Protein AF-A0A074JDD4-F1 (afdb_monomer_lite)

InterPro domains:
  IPR016989 ATP synthase protein I, alphaproteobacterial [PIRSF032126] (1-62)
  IPR032820 Putative F0F1-ATPase subunit, Ca2+/Mg2+ transporter [PF09527] (2-47)

Radius of gyration: 22.77 Å; chains: 1; bounding box: 53×12×60 Å

Organism: NCBI:txid1353528

pLDDT: mean 90.85, std 6.41, range [67.06, 97.69]

Sequence (75 aa):
MVVEMVSGLGIGFGIGLGLDALFGTMPIFMVLFTMLGFAAGVKVMLRSAKEMNEDRAAEQAETLSVADEEDDRRD

Structure (mmCIF, N/CA/C/O backbone):
data_AF-A0A074JDD4-F1
#
_entry.id   AF-A0A074JDD4-F1
#
loop_
_atom_site.group_PDB
_atom_site.id
_atom_site.type_symbol
_atom_site.label_atom_id
_atom_site.label_alt_id
_atom_site.label_comp_id
_atom_site.label_asym_id
_atom_site.label_entity_id
_atom_site.label_seq_id
_atom_site.pdbx_PDB_ins_code
_atom_site.Cartn_x
_atom_site.Cartn_y
_atom_site.Cartn_z
_atom_site.occupancy
_atom_site.B_iso_or_equiv
_atom_site.auth_seq_id
_atom_site.auth_comp_id
_atom_site.auth_asym_id
_atom_site.auth_atom_id
_atom_site.pdbx_PDB_model_num
ATOM 1 N N . MET A 1 1 ? 8.779 2.900 -3.335 1.00 81.62 1 MET A N 1
ATOM 2 C CA . MET A 1 1 ? 8.293 1.558 -2.936 1.00 81.62 1 MET A CA 1
ATOM 3 C C . MET A 1 1 ? 7.916 1.439 -1.455 1.00 81.62 1 MET A C 1
ATOM 5 O O . MET A 1 1 ? 6.904 0.816 -1.152 1.00 81.62 1 MET A O 1
ATOM 9 N N . VAL A 1 2 ? 8.685 2.005 -0.510 1.00 88.56 2 VAL A N 1
ATOM 10 C CA . VAL A 1 2 ? 8.360 1.898 0.932 1.00 88.56 2 VAL A CA 1
ATOM 11 C C . VAL A 1 2 ? 7.116 2.706 1.308 1.00 88.56 2 VAL A C 1
ATOM 13 O O . VAL A 1 2 ? 6.280 2.231 2.072 1.00 88.56 2 VAL A O 1
ATOM 16 N N . VAL A 1 3 ? 6.966 3.910 0.752 1.00 93.88 3 VAL A N 1
ATOM 17 C CA . VAL A 1 3 ? 5.841 4.805 1.061 1.00 93.88 3 VAL A CA 1
ATOM 18 C C . VAL A 1 3 ? 4.518 4.176 0.635 1.00 93.88 3 VAL A C 1
ATOM 20 O O . VAL A 1 3 ? 3.516 4.339 1.313 1.00 93.88 3 VAL A O 1
ATOM 23 N N . GLU A 1 4 ? 4.512 3.400 -0.437 1.00 92.50 4 GLU A N 1
ATOM 24 C CA . GLU A 1 4 ? 3.357 2.704 -0.994 1.00 92.50 4 GLU A CA 1
ATOM 25 C C . GLU A 1 4 ? 2.892 1.571 -0.068 1.00 92.50 4 GLU A C 1
ATOM 27 O O . GLU A 1 4 ? 1.699 1.454 0.208 1.00 92.50 4 GLU A O 1
ATOM 32 N N . MET A 1 5 ? 3.826 0.791 0.496 1.00 94.25 5 MET A N 1
ATOM 33 C CA . MET A 1 5 ? 3.493 -0.205 1.527 1.00 94.25 5 MET A CA 1
ATOM 34 C C . MET A 1 5 ? 2.986 0.453 2.807 1.00 94.25 5 MET A C 1
ATOM 36 O O . MET A 1 5 ? 1.973 0.035 3.367 1.00 94.25 5 MET A O 1
ATOM 40 N N . VAL A 1 6 ? 3.696 1.479 3.282 1.00 95.81 6 VAL A N 1
ATOM 41 C CA . VAL A 1 6 ? 3.391 2.133 4.559 1.00 95.81 6 VAL A CA 1
ATOM 42 C C . VAL A 1 6 ? 2.083 2.916 4.474 1.00 95.81 6 VAL A C 1
ATOM 44 O O . VAL A 1 6 ? 1.294 2.878 5.412 1.00 95.81 6 VAL A O 1
ATOM 47 N N . SER A 1 7 ? 1.806 3.574 3.348 1.00 95.69 7 SER A N 1
ATOM 48 C CA . SER A 1 7 ? 0.539 4.275 3.117 1.00 95.69 7 SER A CA 1
ATOM 49 C C . SER A 1 7 ? -0.627 3.302 2.979 1.00 95.69 7 SER A C 1
ATOM 51 O O . SER A 1 7 ? -1.644 3.509 3.633 1.00 95.69 7 SER A O 1
ATOM 53 N N . GLY A 1 8 ? -0.482 2.213 2.215 1.00 95.75 8 GLY A N 1
ATOM 54 C CA . GLY A 1 8 ? -1.527 1.194 2.088 1.00 95.75 8 GLY A CA 1
ATOM 55 C C . GLY A 1 8 ? -1.892 0.572 3.436 1.00 95.75 8 GLY A C 1
ATOM 56 O O . GLY A 1 8 ? -3.067 0.523 3.807 1.00 95.75 8 GLY A O 1
ATOM 57 N N . LEU A 1 9 ? -0.884 0.169 4.213 1.00 96.44 9 LEU A N 1
ATOM 58 C CA . LEU A 1 9 ? -1.095 -0.426 5.529 1.00 96.44 9 LEU A CA 1
ATOM 59 C C . LEU A 1 9 ? -1.592 0.599 6.558 1.00 96.44 9 LEU A C 1
ATOM 61 O O . LEU A 1 9 ? -2.524 0.312 7.305 1.00 96.44 9 LEU A O 1
ATOM 65 N N . GLY A 1 10 ? -1.012 1.800 6.573 1.00 97.38 10 GLY A N 1
ATOM 66 C CA . GLY A 1 10 ? -1.373 2.878 7.493 1.00 97.38 10 GLY A CA 1
ATOM 67 C C . GLY A 1 10 ? -2.797 3.387 7.281 1.00 97.38 10 GLY A C 1
ATOM 68 O O . GLY A 1 10 ? -3.528 3.568 8.252 1.00 97.38 10 GLY A O 1
ATOM 69 N N . ILE A 1 11 ? -3.226 3.551 6.026 1.00 96.56 11 ILE A N 1
ATOM 70 C CA . ILE A 1 11 ? -4.600 3.951 5.694 1.00 96.56 11 ILE A CA 1
ATOM 71 C C . ILE A 1 11 ? -5.578 2.817 6.019 1.00 96.56 11 ILE A C 1
ATOM 73 O O . ILE A 1 11 ? -6.599 3.068 6.654 1.00 96.56 11 ILE A O 1
ATOM 77 N N . GLY A 1 12 ? -5.263 1.570 5.645 1.00 96.69 12 GLY A N 1
ATOM 78 C CA . GLY A 1 12 ? -6.115 0.415 5.948 1.00 96.69 12 GLY A CA 1
ATOM 79 C C . GLY A 1 12 ? -6.315 0.209 7.451 1.00 96.69 12 GLY A C 1
ATOM 80 O O . GLY A 1 12 ? -7.437 0.029 7.917 1.00 96.69 12 GLY A O 1
ATOM 81 N N . PHE A 1 13 ? -5.237 0.317 8.225 1.00 96.44 13 PHE A N 1
ATOM 82 C CA . PHE A 1 13 ? -5.284 0.222 9.681 1.00 96.44 13 PHE A CA 1
ATOM 83 C C . PHE A 1 13 ? -5.988 1.423 10.325 1.00 96.44 13 PHE A C 1
ATOM 85 O O . PHE A 1 13 ? -6.817 1.236 11.209 1.00 96.44 13 PHE A O 1
ATOM 92 N N . GLY A 1 14 ? -5.717 2.649 9.866 1.00 96.38 14 GLY A N 1
ATOM 93 C CA . GLY A 1 14 ? -6.357 3.859 10.388 1.00 96.38 14 GLY A CA 1
ATOM 94 C C . GLY A 1 14 ? -7.873 3.869 10.174 1.00 96.38 14 GLY A C 1
ATOM 95 O O . GLY A 1 14 ? -8.626 4.149 11.106 1.00 96.38 14 GLY A O 1
ATOM 96 N N . ILE A 1 15 ? -8.330 3.498 8.973 1.00 96.31 15 ILE A N 1
ATOM 97 C CA . ILE A 1 15 ? -9.762 3.364 8.663 1.00 96.31 15 ILE A CA 1
ATOM 98 C C . ILE A 1 15 ? -10.373 2.213 9.463 1.00 96.31 15 ILE A C 1
ATOM 100 O O . ILE A 1 15 ? -11.430 2.378 10.066 1.00 96.31 15 ILE A O 1
ATOM 104 N N . GLY A 1 16 ? -9.701 1.064 9.500 1.00 95.38 16 GLY A N 1
ATOM 105 C CA . GLY A 1 16 ? -10.169 -0.111 10.220 1.00 95.38 16 GLY A CA 1
ATOM 106 C C . GLY A 1 16 ? -10.347 0.132 11.721 1.00 95.38 16 GLY A C 1
ATOM 107 O O . GLY A 1 16 ? -11.398 -0.194 12.267 1.00 95.38 16 GLY A O 1
ATOM 108 N N . LEU A 1 17 ? -9.378 0.792 12.365 1.00 94.94 17 LEU A N 1
ATOM 109 C CA . LEU A 1 17 ? -9.483 1.220 13.762 1.00 94.94 17 LEU A CA 1
ATOM 110 C C . LEU A 1 17 ? -10.612 2.227 13.985 1.00 94.94 17 LEU A C 1
ATOM 112 O O . LEU A 1 17 ? -11.333 2.122 14.972 1.00 94.94 17 LEU A O 1
ATOM 116 N N . GLY A 1 18 ? -10.767 3.204 13.087 1.00 94.19 18 GLY A N 1
ATOM 117 C CA . GLY A 1 18 ? -11.826 4.206 13.197 1.00 94.19 18 GLY A CA 1
ATOM 118 C C . GLY A 1 18 ? -13.223 3.592 13.097 1.00 94.19 18 GLY A C 1
ATOM 119 O O . GLY A 1 18 ? -14.109 3.943 13.875 1.00 94.19 18 GLY A O 1
ATOM 120 N N . LEU A 1 19 ? -13.411 2.646 12.175 1.00 94.81 19 LEU A N 1
ATOM 121 C CA . LEU A 1 19 ? -14.680 1.943 11.997 1.00 94.81 19 LEU A CA 1
ATOM 122 C C . LE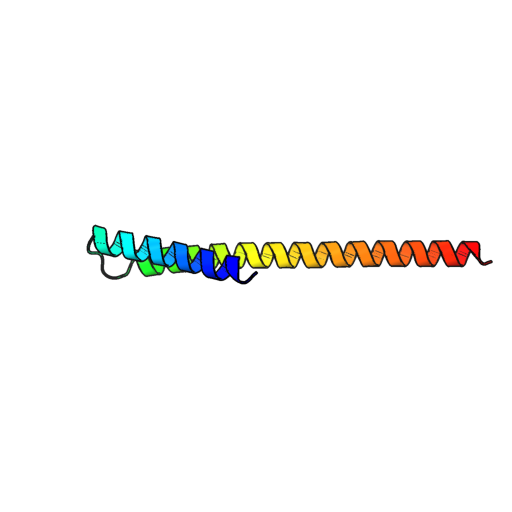U A 1 19 ? -14.974 1.000 13.164 1.00 94.81 19 LEU A C 1
ATOM 124 O O . LEU A 1 19 ? -16.073 1.056 13.708 1.00 94.81 19 LEU A O 1
ATOM 128 N N . ASP A 1 20 ? -14.004 0.193 13.599 1.00 93.25 20 ASP A N 1
ATOM 129 C CA . ASP A 1 20 ? -14.203 -0.685 14.758 1.00 93.25 20 ASP A CA 1
ATOM 130 C C . ASP A 1 20 ? -14.509 0.120 16.036 1.00 93.25 20 ASP A C 1
ATOM 132 O O . ASP A 1 20 ? -15.376 -0.272 16.818 1.00 93.25 20 ASP A O 1
ATOM 136 N N . ALA A 1 21 ? -13.888 1.293 16.218 1.00 92.25 21 ALA A N 1
ATOM 137 C CA . ALA A 1 21 ? -14.179 2.189 17.339 1.00 92.25 21 ALA A CA 1
ATOM 138 C C . ALA A 1 21 ? -15.580 2.825 17.268 1.00 92.25 21 ALA A C 1
ATOM 140 O O . ALA A 1 21 ? -16.213 3.022 18.304 1.00 92.25 21 ALA A O 1
ATOM 141 N N . LEU A 1 22 ? -16.075 3.141 16.067 1.00 92.75 22 LEU A N 1
ATOM 142 C CA . LEU A 1 22 ? -17.390 3.760 15.882 1.00 92.75 22 LEU A CA 1
ATOM 143 C C . LEU A 1 22 ? -18.540 2.750 15.999 1.00 92.75 22 LEU A C 1
ATOM 145 O O . LEU A 1 22 ? -19.580 3.063 16.575 1.00 92.75 22 LEU A O 1
ATOM 149 N N . PHE A 1 23 ? -18.360 1.547 15.451 1.00 91.88 23 PHE A N 1
ATOM 150 C CA . PHE A 1 23 ? -19.388 0.503 15.420 1.00 91.88 23 PHE A CA 1
ATOM 151 C C . PHE A 1 23 ? -19.310 -0.466 16.606 1.00 91.88 23 PHE A C 1
ATOM 153 O O . PHE A 1 23 ? -20.184 -1.321 16.751 1.00 91.88 23 PHE A O 1
ATOM 160 N N . GLY A 1 24 ? -18.284 -0.348 17.456 1.00 87.94 24 GLY A N 1
ATOM 161 C CA . GLY A 1 24 ? -18.064 -1.245 18.593 1.00 87.94 24 GLY A CA 1
ATOM 162 C C . GLY A 1 24 ? -17.818 -2.695 18.170 1.00 87.94 24 GLY A C 1
ATOM 163 O O . GLY A 1 24 ? -17.975 -3.617 18.974 1.00 87.94 24 GLY A O 1
ATOM 164 N N . THR A 1 25 ? -17.472 -2.917 16.902 1.00 84.81 25 THR A N 1
ATOM 165 C CA . THR A 1 25 ? -17.169 -4.240 16.377 1.00 84.81 25 THR A CA 1
ATOM 166 C C . THR A 1 25 ? -15.794 -4.663 16.882 1.00 84.81 25 THR A C 1
ATOM 168 O O . THR A 1 25 ? -14.796 -3.974 16.692 1.00 84.81 25 THR A O 1
ATOM 171 N N . MET A 1 26 ? -15.729 -5.824 17.541 1.00 78.00 26 MET A N 1
ATOM 172 C CA . MET A 1 26 ? -14.465 -6.555 17.716 1.00 78.00 26 MET A CA 1
ATOM 173 C C . MET A 1 26 ? -13.825 -6.782 16.333 1.00 78.00 26 MET A C 1
ATOM 175 O O . MET A 1 26 ? -14.586 -6.847 15.370 1.00 78.00 26 MET A O 1
ATOM 179 N N . PRO A 1 27 ? -12.484 -6.907 16.217 1.00 87.50 27 PRO A N 1
ATOM 180 C CA . PRO A 1 27 ? -11.625 -6.207 15.246 1.00 87.50 27 PRO A CA 1
ATOM 181 C C . PRO A 1 27 ? -11.778 -6.675 13.783 1.00 87.50 27 PRO A C 1
ATOM 183 O O . PRO A 1 27 ? -10.824 -7.092 13.126 1.00 87.50 27 PRO A O 1
ATOM 186 N N . ILE A 1 28 ? -13.005 -6.673 13.275 1.00 93.94 28 ILE A N 1
ATOM 187 C CA . ILE A 1 28 ? -13.396 -7.233 11.986 1.00 93.94 28 ILE A CA 1
ATOM 188 C C . ILE A 1 28 ? -13.069 -6.232 10.885 1.00 93.94 28 ILE A C 1
ATOM 190 O O . ILE A 1 28 ? -12.472 -6.619 9.876 1.00 93.94 28 ILE A O 1
ATOM 194 N N . PHE A 1 29 ? -13.410 -4.950 11.067 1.00 94.44 29 PHE A N 1
ATOM 195 C CA . PHE A 1 29 ? -13.101 -3.940 10.059 1.00 94.44 29 PHE A CA 1
ATOM 196 C C . PHE A 1 29 ? -11.604 -3.659 10.010 1.00 94.44 29 PHE A C 1
ATOM 198 O O . PHE A 1 29 ? -11.065 -3.519 8.917 1.00 94.44 29 PHE A O 1
ATOM 205 N N . MET A 1 30 ? -10.902 -3.676 11.142 1.00 95.25 30 MET A N 1
ATOM 206 C CA . MET A 1 30 ? -9.445 -3.597 11.176 1.00 95.25 30 MET A CA 1
ATOM 207 C C . MET A 1 30 ? -8.800 -4.672 10.309 1.00 95.25 30 MET A C 1
ATOM 209 O O . MET A 1 30 ? -8.042 -4.337 9.405 1.00 95.25 30 MET A O 1
ATOM 213 N N . VAL A 1 31 ? -9.142 -5.947 10.505 1.00 96.25 31 VAL A N 1
ATOM 214 C CA . VAL A 1 31 ? -8.557 -7.036 9.709 1.00 96.25 31 VAL A CA 1
ATOM 215 C C . VAL A 1 31 ? -8.915 -6.896 8.226 1.00 96.25 31 VAL A C 1
ATOM 217 O O . VAL A 1 31 ? -8.028 -6.989 7.375 1.00 96.25 31 VAL A O 1
ATOM 220 N N . LEU A 1 32 ? -10.183 -6.622 7.903 1.00 97.00 32 LEU A N 1
ATOM 221 C CA . LEU A 1 32 ? -10.633 -6.461 6.516 1.00 97.00 32 LEU A CA 1
ATOM 222 C C . LEU A 1 32 ? -9.925 -5.305 5.799 1.00 97.00 32 LEU A C 1
ATOM 224 O O . LEU A 1 32 ? -9.382 -5.495 4.709 1.00 97.00 32 LEU A O 1
ATOM 228 N N . PHE A 1 33 ? -9.900 -4.11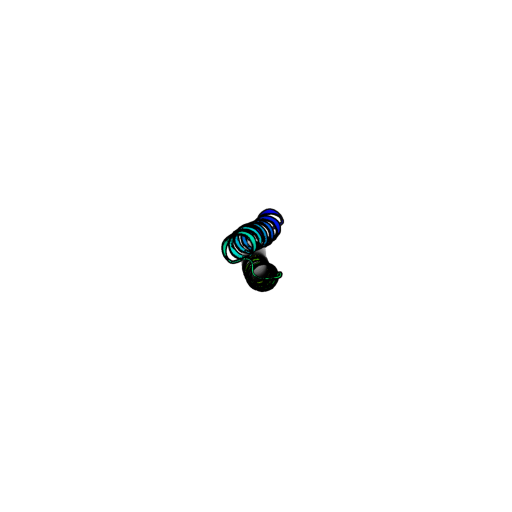5 6.400 1.00 97.19 33 PHE A N 1
ATOM 229 C CA . PHE A 1 33 ? -9.296 -2.936 5.783 1.00 97.19 33 PHE A CA 1
ATOM 230 C C . PHE A 1 33 ? -7.770 -2.992 5.782 1.00 97.19 33 PHE A C 1
ATOM 232 O O . PHE A 1 33 ? -7.156 -2.519 4.828 1.00 97.19 33 PHE A O 1
ATOM 239 N N . THR A 1 34 ? -7.139 -3.619 6.774 1.00 96.69 34 THR A N 1
ATOM 240 C CA . THR A 1 34 ? -5.698 -3.891 6.748 1.00 96.69 34 THR A CA 1
ATOM 241 C C . THR A 1 34 ? -5.328 -4.844 5.612 1.00 96.69 34 THR A C 1
ATOM 243 O O . THR A 1 34 ? -4.373 -4.566 4.889 1.00 96.69 34 THR A O 1
ATOM 246 N N . MET A 1 35 ? -6.090 -5.920 5.388 1.00 97.69 35 MET A N 1
ATOM 247 C CA . MET A 1 35 ? -5.872 -6.823 4.247 1.00 97.69 35 MET A CA 1
ATOM 248 C C . MET A 1 35 ? -6.083 -6.113 2.906 1.00 97.69 35 MET A C 1
ATOM 250 O O . MET A 1 35 ? -5.270 -6.268 1.993 1.00 97.69 35 MET A O 1
ATOM 254 N N . LEU A 1 36 ? -7.128 -5.288 2.794 1.00 97.50 36 LEU A N 1
ATOM 255 C CA . LEU A 1 36 ? -7.384 -4.496 1.592 1.00 97.50 36 LEU A CA 1
ATOM 256 C C . LEU A 1 36 ? -6.270 -3.467 1.335 1.00 97.50 36 LEU A C 1
ATOM 258 O O . LEU A 1 36 ? -5.791 -3.342 0.209 1.00 97.50 36 LEU A O 1
ATOM 262 N N . GLY A 1 37 ? -5.826 -2.760 2.375 1.00 96.88 37 GLY A N 1
ATOM 263 C CA . GLY A 1 37 ? -4.737 -1.786 2.312 1.00 96.88 37 GLY A CA 1
ATOM 264 C C . GLY A 1 37 ? -3.393 -2.425 1.966 1.00 96.88 37 GLY A C 1
ATOM 265 O O . GLY A 1 37 ? -2.647 -1.897 1.141 1.00 96.88 37 GLY A O 1
ATOM 266 N N . PHE A 1 38 ? -3.117 -3.609 2.514 1.00 97.19 38 PHE A N 1
ATOM 267 C CA . PHE A 1 38 ? -1.957 -4.416 2.147 1.00 97.19 38 PHE A CA 1
ATOM 268 C C . PHE A 1 38 ? -2.006 -4.836 0.672 1.00 97.19 38 PHE A C 1
ATOM 270 O O . PHE A 1 38 ? -1.036 -4.625 -0.056 1.00 97.19 38 PHE A O 1
ATOM 277 N N . ALA A 1 39 ? -3.142 -5.358 0.197 1.00 97.31 39 ALA A N 1
ATOM 278 C CA . ALA A 1 39 ? -3.317 -5.739 -1.204 1.00 97.31 39 ALA A CA 1
ATOM 279 C C . ALA A 1 39 ? -3.145 -4.541 -2.156 1.00 97.31 39 ALA A C 1
ATOM 281 O O . ALA A 1 39 ? -2.497 -4.662 -3.199 1.00 97.31 39 ALA A O 1
ATOM 282 N N . ALA A 1 40 ? -3.680 -3.374 -1.786 1.00 96.50 40 ALA A N 1
ATOM 283 C CA . ALA A 1 40 ? -3.499 -2.134 -2.533 1.00 96.50 40 ALA A CA 1
ATOM 284 C C . ALA A 1 40 ? -2.023 -1.719 -2.595 1.00 96.50 40 ALA A C 1
ATOM 286 O O . ALA A 1 40 ? -1.521 -1.432 -3.682 1.00 96.50 40 ALA A O 1
ATOM 287 N N . GLY A 1 41 ? -1.315 -1.762 -1.462 1.00 95.56 41 GLY A N 1
ATOM 288 C CA . GLY A 1 41 ? 0.123 -1.524 -1.410 1.00 95.56 41 GLY A CA 1
ATOM 289 C C . GLY A 1 41 ? 0.865 -2.453 -2.368 1.00 95.56 41 GLY A C 1
ATOM 290 O O . GLY A 1 41 ? 1.544 -1.982 -3.284 1.00 95.56 41 GLY A O 1
ATOM 291 N N . VAL A 1 42 ? 0.715 -3.772 -2.196 1.00 96.06 42 VAL A N 1
ATOM 292 C CA . VAL A 1 42 ? 1.406 -4.789 -3.012 1.00 96.06 42 VAL A CA 1
ATOM 293 C C . VAL A 1 42 ? 1.145 -4.577 -4.502 1.00 96.06 42 VAL A C 1
ATOM 295 O O . VAL A 1 42 ? 2.080 -4.642 -5.297 1.00 96.06 42 VAL A O 1
ATOM 298 N N . LYS A 1 43 ? -0.091 -4.248 -4.897 1.00 95.25 43 LYS A N 1
ATOM 299 C CA . LYS A 1 43 ? -0.430 -3.949 -6.295 1.00 95.25 43 LYS A CA 1
ATOM 300 C C . LYS A 1 43 ? 0.389 -2.786 -6.861 1.00 95.25 43 LYS A C 1
ATOM 302 O O . LYS A 1 43 ? 0.849 -2.878 -7.997 1.00 95.25 43 LYS A O 1
ATOM 307 N N . VAL A 1 44 ? 0.576 -1.708 -6.097 1.00 94.75 44 VAL A N 1
ATOM 308 C CA . VAL A 1 44 ? 1.387 -0.560 -6.535 1.00 94.75 44 VAL A CA 1
ATOM 309 C C . VAL A 1 44 ? 2.854 -0.961 -6.67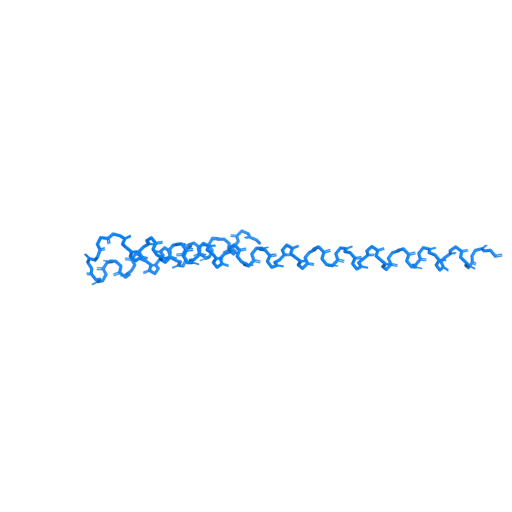1 1.00 94.75 44 VAL A C 1
ATOM 311 O O . VAL A 1 44 ? 3.471 -0.656 -7.686 1.00 94.75 44 VAL A O 1
ATOM 314 N N . MET A 1 45 ? 3.389 -1.722 -5.713 1.00 93.56 45 MET A N 1
ATOM 315 C CA . MET A 1 45 ? 4.764 -2.223 -5.794 1.00 93.56 45 MET A CA 1
ATOM 316 C C . MET A 1 45 ? 4.981 -3.121 -7.018 1.00 93.56 45 MET A C 1
ATOM 318 O O . MET A 1 45 ? 5.964 -2.952 -7.733 1.00 93.56 45 MET A O 1
ATOM 322 N N . LEU A 1 46 ? 4.058 -4.051 -7.287 1.00 93.94 46 LEU A N 1
ATOM 323 C CA . LEU A 1 46 ? 4.126 -4.936 -8.454 1.00 93.94 46 LEU A CA 1
ATOM 324 C C . LEU A 1 46 ? 4.043 -4.158 -9.768 1.00 93.94 46 LEU A C 1
ATOM 326 O O . LEU A 1 46 ? 4.743 -4.491 -10.722 1.00 93.94 46 LEU A O 1
ATOM 330 N N . ARG A 1 47 ? 3.215 -3.110 -9.815 1.00 93.62 47 ARG A N 1
ATOM 331 C CA . ARG A 1 47 ? 3.149 -2.210 -10.965 1.00 93.62 47 ARG A CA 1
ATOM 332 C C . ARG A 1 47 ? 4.498 -1.530 -11.203 1.00 93.62 47 ARG A C 1
ATOM 334 O O . ARG A 1 47 ? 5.007 -1.618 -12.313 1.00 93.62 47 ARG A O 1
ATOM 341 N N . SER A 1 48 ? 5.091 -0.931 -10.172 1.00 91.44 48 SER A N 1
ATOM 342 C CA . SER A 1 48 ? 6.407 -0.292 -10.290 1.00 91.44 48 SER A CA 1
ATOM 343 C C . SER A 1 48 ? 7.500 -1.287 -10.685 1.00 91.44 48 S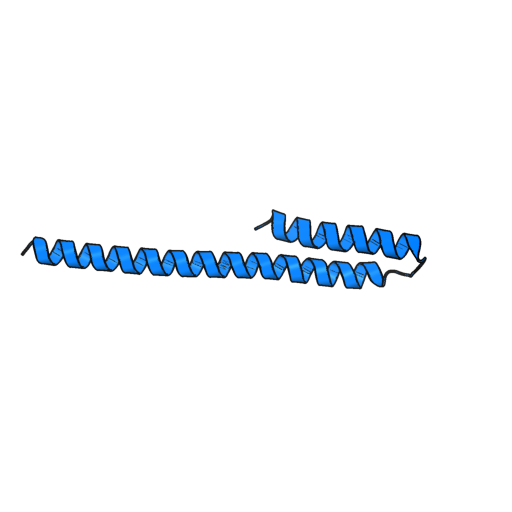ER A C 1
ATOM 345 O O . SER A 1 48 ? 8.361 -0.958 -11.490 1.00 91.44 48 SER A O 1
ATOM 347 N N . ALA A 1 49 ? 7.455 -2.521 -10.174 1.00 91.69 49 ALA A N 1
ATOM 348 C CA . ALA A 1 49 ? 8.399 -3.563 -10.572 1.00 91.69 49 ALA A CA 1
ATOM 349 C C . ALA A 1 49 ? 8.262 -3.943 -12.058 1.00 91.69 49 ALA A C 1
ATOM 351 O O . ALA A 1 49 ? 9.267 -4.189 -12.720 1.00 91.69 49 ALA A O 1
ATOM 352 N N . LYS A 1 50 ? 7.033 -3.980 -12.592 1.00 92.75 50 LYS A N 1
ATOM 353 C CA . LYS A 1 50 ? 6.778 -4.244 -14.015 1.00 92.75 50 LYS A CA 1
ATOM 354 C C . LYS A 1 50 ? 7.300 -3.113 -14.897 1.00 92.75 50 LYS A C 1
ATOM 356 O O . LYS A 1 50 ? 8.010 -3.402 -15.850 1.00 92.75 50 LYS A O 1
ATOM 361 N N . GLU A 1 51 ? 7.006 -1.865 -14.534 1.00 90.88 51 GLU A N 1
ATOM 362 C CA . GLU A 1 51 ? 7.498 -0.671 -15.238 1.00 90.88 51 GLU A CA 1
ATOM 363 C C . GLU A 1 51 ? 9.038 -0.673 -15.287 1.00 90.88 51 GLU A C 1
ATOM 365 O O . GLU A 1 51 ? 9.620 -0.631 -16.364 1.00 90.88 51 GLU A O 1
ATOM 370 N N . MET A 1 52 ? 9.709 -0.913 -14.154 1.00 90.88 52 MET A N 1
ATOM 371 C CA . MET A 1 52 ? 11.176 -1.005 -14.112 1.00 90.88 52 MET A CA 1
ATOM 372 C C . MET A 1 52 ? 11.762 -2.130 -14.977 1.00 90.88 52 MET A C 1
ATOM 374 O O . MET A 1 52 ? 12.893 -2.016 -15.447 1.00 90.88 52 MET A O 1
ATOM 378 N N . ASN A 1 53 ? 11.050 -3.246 -15.143 1.00 89.06 53 ASN A N 1
ATOM 379 C CA . ASN A 1 53 ? 11.512 -4.340 -15.997 1.00 89.06 53 ASN A CA 1
ATOM 380 C C . ASN A 1 53 ? 11.334 -4.013 -17.484 1.00 89.06 53 ASN A C 1
ATOM 382 O O . ASN A 1 53 ? 12.184 -4.391 -18.287 1.00 89.06 53 ASN A O 1
ATOM 386 N N . GLU A 1 54 ? 10.246 -3.331 -17.845 1.00 91.19 54 GLU A N 1
ATOM 387 C CA . GLU A 1 54 ? 9.968 -2.905 -19.219 1.00 91.19 54 GLU A CA 1
ATOM 388 C C . GLU A 1 54 ? 10.956 -1.826 -19.672 1.00 91.19 54 GLU A C 1
ATOM 390 O O . GLU A 1 54 ? 11.555 -1.974 -20.737 1.00 91.19 54 GLU A O 1
ATOM 395 N N . ASP A 1 55 ? 11.214 -0.823 -18.828 1.00 89.69 55 ASP A N 1
ATOM 396 C CA . ASP A 1 55 ? 12.188 0.239 -19.106 1.00 89.69 55 ASP A CA 1
ATOM 397 C C . ASP A 1 55 ? 13.590 -0.345 -19.346 1.00 89.69 55 ASP A C 1
ATOM 399 O O . ASP A 1 55 ? 14.244 -0.038 -20.341 1.00 89.69 55 ASP A O 1
ATOM 403 N N . ARG A 1 56 ? 14.020 -1.293 -18.500 1.00 89.31 56 ARG A N 1
ATOM 404 C CA . ARG A 1 56 ? 15.313 -1.983 -18.657 1.00 89.31 56 ARG A CA 1
ATOM 405 C C . ARG A 1 56 ? 15.416 -2.789 -19.949 1.00 89.31 56 ARG A C 1
ATOM 407 O O . ARG A 1 56 ? 16.492 -2.857 -20.536 1.00 89.31 56 ARG A O 1
ATOM 414 N N . ALA A 1 57 ? 14.335 -3.445 -20.367 1.00 89.06 57 ALA A N 1
ATOM 415 C CA . ALA A 1 57 ? 14.326 -4.217 -21.606 1.00 89.06 57 ALA A CA 1
ATOM 416 C C . ALA A 1 57 ? 14.397 -3.301 -22.839 1.00 89.06 57 ALA A C 1
ATOM 418 O O . ALA A 1 57 ? 15.091 -3.626 -23.802 1.00 89.06 57 ALA A O 1
ATOM 419 N N . ALA A 1 58 ? 13.721 -2.149 -22.793 1.00 88.19 58 ALA A N 1
ATOM 420 C CA . ALA A 1 58 ? 13.774 -1.144 -23.849 1.00 88.19 58 ALA A CA 1
ATOM 421 C C . ALA A 1 58 ? 15.171 -0.511 -23.969 1.00 88.19 58 ALA A C 1
ATOM 423 O O . ALA A 1 58 ? 15.720 -0.471 -25.069 1.00 88.19 58 ALA A O 1
ATOM 424 N N . GLU A 1 59 ? 15.785 -0.114 -22.849 1.00 89.88 59 GLU A N 1
ATOM 425 C CA . GLU A 1 59 ? 17.152 0.432 -22.818 1.00 89.88 59 GLU A CA 1
ATOM 426 C C . GLU A 1 59 ? 18.186 -0.554 -23.392 1.00 89.88 59 GLU A C 1
ATOM 428 O O . GLU A 1 59 ? 19.090 -0.165 -24.135 1.00 89.88 59 GLU A O 1
ATOM 433 N N . GLN A 1 60 ? 18.052 -1.849 -23.087 1.00 88.81 60 GLN A N 1
ATOM 434 C CA . GLN A 1 60 ? 18.935 -2.887 -23.630 1.00 88.81 60 GLN A CA 1
ATOM 435 C C . GLN A 1 60 ? 18.771 -3.065 -25.143 1.00 88.81 60 GLN A C 1
ATOM 437 O O . GLN A 1 60 ? 19.771 -3.229 -25.841 1.00 88.81 60 GLN A O 1
ATOM 442 N N . ALA A 1 61 ? 17.537 -3.026 -25.653 1.00 88.06 61 ALA A N 1
ATOM 443 C CA . ALA A 1 61 ? 17.267 -3.136 -27.085 1.00 88.06 61 ALA A CA 1
ATOM 444 C C . ALA A 1 61 ? 17.809 -1.927 -27.865 1.00 88.06 61 ALA A C 1
ATOM 446 O O . ALA A 1 61 ? 18.415 -2.107 -28.920 1.00 88.06 61 ALA A O 1
ATOM 447 N N . GLU A 1 62 ? 17.654 -0.714 -27.324 1.00 88.44 62 GLU A N 1
ATOM 448 C CA . GLU A 1 62 ? 18.231 0.501 -27.910 1.00 88.44 62 GLU A CA 1
ATOM 449 C C . GLU A 1 62 ? 19.764 0.419 -27.931 1.00 88.44 62 GLU A C 1
ATOM 451 O O . GLU A 1 62 ? 20.376 0.586 -28.985 1.00 88.44 62 GLU A O 1
ATOM 456 N N . THR A 1 63 ? 20.384 0.054 -26.802 1.00 90.00 63 THR A N 1
ATOM 457 C CA . THR A 1 63 ? 21.847 -0.089 -26.691 1.00 90.00 63 THR A CA 1
ATOM 458 C C . THR A 1 63 ? 22.404 -1.093 -27.705 1.00 90.00 63 THR A C 1
ATOM 460 O O . THR A 1 63 ? 23.448 -0.837 -28.303 1.00 90.00 63 THR A O 1
ATOM 463 N N . LEU A 1 64 ? 21.713 -2.219 -27.923 1.00 87.38 64 LEU A N 1
ATOM 464 C CA . LEU A 1 64 ? 22.124 -3.224 -28.905 1.00 87.38 64 LEU A CA 1
ATOM 465 C C . LEU A 1 64 ? 22.028 -2.680 -30.339 1.00 87.38 64 LEU A C 1
ATOM 467 O O . LEU A 1 64 ? 22.967 -2.838 -31.108 1.00 87.38 64 LEU A O 1
ATOM 471 N N . SER A 1 65 ? 20.942 -1.973 -30.673 1.00 83.38 65 SER A N 1
ATOM 472 C CA . SER A 1 65 ? 20.775 -1.376 -32.006 1.00 83.38 65 SER A CA 1
ATOM 473 C C . SER A 1 65 ? 21.823 -0.303 -32.320 1.00 83.38 65 SER A C 1
ATOM 475 O O . SER A 1 65 ? 22.331 -0.247 -33.435 1.00 83.38 65 SER A O 1
ATOM 477 N N . VAL A 1 66 ? 22.207 0.506 -31.327 1.00 81.81 66 VAL A N 1
ATOM 478 C CA . VAL A 1 66 ? 23.263 1.519 -31.473 1.00 81.81 66 VAL A CA 1
ATOM 479 C C . VAL A 1 66 ? 24.636 0.866 -31.641 1.00 81.81 66 VAL A C 1
ATOM 481 O O . VAL A 1 66 ? 25.450 1.354 -32.423 1.00 81.81 66 VAL A O 1
ATOM 484 N N . ALA A 1 67 ? 24.899 -0.237 -30.934 1.00 82.06 67 ALA A N 1
ATOM 485 C CA . ALA A 1 67 ? 26.137 -0.994 -31.093 1.00 82.06 67 ALA A CA 1
ATOM 486 C C . ALA A 1 67 ? 26.262 -1.590 -32.506 1.00 82.06 67 ALA A C 1
ATOM 488 O O . ALA A 1 67 ? 27.325 -1.458 -33.114 1.00 82.06 67 ALA A O 1
ATOM 489 N N . ASP A 1 68 ? 25.176 -2.157 -33.042 1.00 81.12 68 ASP A N 1
ATOM 490 C CA . ASP A 1 68 ? 25.128 -2.688 -34.410 1.00 81.12 68 ASP A CA 1
ATOM 491 C C . ASP A 1 68 ? 25.320 -1.565 -35.458 1.00 81.12 68 ASP A C 1
ATOM 493 O O . ASP A 1 68 ? 26.092 -1.724 -36.402 1.00 81.12 68 ASP A O 1
ATOM 497 N N . GLU A 1 69 ? 24.704 -0.387 -35.272 1.00 81.00 69 GLU A N 1
ATOM 498 C CA . GLU A 1 69 ? 24.874 0.781 -36.163 1.00 81.00 69 GLU A CA 1
ATOM 499 C C . GLU A 1 69 ? 26.273 1.426 -36.112 1.00 81.00 69 GLU A C 1
ATOM 501 O O . GLU A 1 69 ? 26.672 2.147 -37.037 1.00 81.00 69 GLU A O 1
ATOM 506 N N . GLU A 1 70 ? 27.007 1.279 -35.009 1.00 80.44 70 GLU A N 1
ATOM 507 C CA . GLU A 1 70 ? 28.399 1.729 -34.930 1.00 80.44 70 GLU A CA 1
ATOM 508 C C . GLU A 1 70 ? 29.371 0.752 -35.593 1.00 80.44 70 GLU A C 1
ATOM 510 O O . GLU A 1 70 ? 30.383 1.203 -36.127 1.00 80.44 70 GLU A O 1
ATOM 515 N N . ASP A 1 71 ? 29.104 -0.553 -35.532 1.00 79.62 71 ASP A N 1
ATOM 516 C CA . ASP A 1 71 ? 29.933 -1.582 -36.171 1.00 79.62 71 ASP A CA 1
ATOM 517 C C . ASP A 1 71 ? 29.860 -1.460 -37.700 1.00 79.62 71 ASP A C 1
ATOM 519 O O . ASP A 1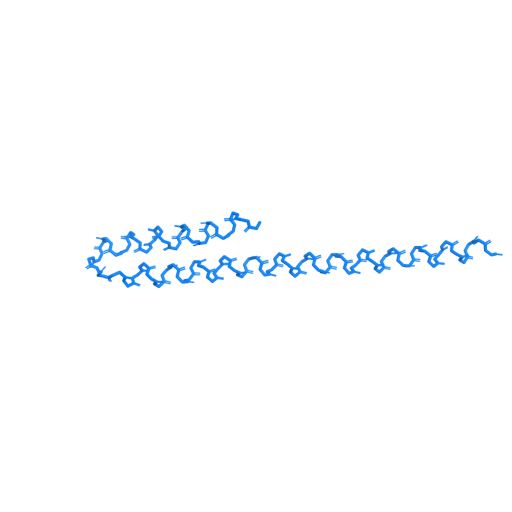 71 ? 30.884 -1.287 -38.356 1.00 79.62 71 ASP A O 1
ATOM 523 N N . ASP A 1 72 ? 28.645 -1.342 -38.246 1.00 76.50 72 ASP A N 1
ATOM 524 C CA . ASP A 1 72 ? 28.383 -1.204 -39.691 1.00 76.50 72 ASP A CA 1
ATOM 525 C C . ASP A 1 72 ? 28.930 0.114 -40.287 1.00 76.50 72 ASP A C 1
ATOM 527 O O . ASP A 1 72 ? 29.121 0.250 -41.492 1.00 76.50 72 ASP A O 1
ATOM 531 N N . ARG A 1 73 ? 29.200 1.121 -39.440 1.00 80.88 73 ARG A N 1
ATOM 532 C CA . ARG A 1 73 ? 29.854 2.385 -39.833 1.00 80.88 73 ARG A CA 1
ATOM 533 C C . ARG A 1 73 ? 31.379 2.357 -39.738 1.00 80.88 73 ARG A C 1
ATOM 535 O O . ARG A 1 73 ? 32.013 3.318 -40.182 1.00 80.88 73 ARG A O 1
ATOM 542 N N . ARG A 1 74 ? 31.962 1.350 -39.083 1.00 74.38 74 ARG A N 1
ATOM 543 C CA . ARG A 1 74 ? 33.415 1.217 -38.891 1.00 74.38 74 ARG A CA 1
ATOM 544 C C . ARG A 1 74 ? 34.095 0.370 -39.975 1.00 74.38 74 ARG A C 1
ATOM 546 O O . ARG A 1 74 ? 35.314 0.507 -40.107 1.00 74.3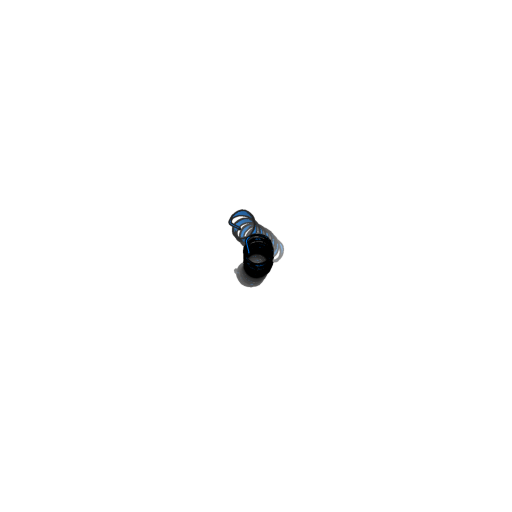8 74 ARG A O 1
ATOM 553 N N . ASP A 1 75 ? 33.334 -0.419 -40.731 1.00 67.06 75 ASP A N 1
ATOM 554 C CA . ASP A 1 75 ? 33.771 -1.197 -41.905 1.00 67.06 75 ASP A CA 1
ATOM 555 C C . ASP A 1 75 ? 33.701 -0.399 -43.226 1.00 67.06 75 ASP A C 1
ATOM 557 O O . ASP A 1 75 ? 34.557 -0.649 -44.113 1.00 67.06 75 ASP A O 1
#

Foldseek 3Di:
DVCLQCVLQVVLQVVQVVVCVVVVDDRPSNVVSNVRSNVRSVVVVVVVVVVVVVVVVVVVVVVVVVVVVVVVVVD

Secondary structure (DSSP, 8-state):
-HHHHHHHHHHHHHHHHHHHHHHT-SSHHHHHHHHHHHHHHHHHHHHHHHHHHHHHHHHHHHHHHHHHHHHTTT-